Protein AF-A0A874BF93-F1 (afdb_monomer_lite)

pLDDT: mean 81.16, std 11.42, range [39.81, 92.38]

Radius of gyration: 25.37 Å; chains: 1; bounding box: 64×22×51 Å

Sequence (72 aa):
MQVEAIYENGKLKFKQPLHLKNKKFTVMVTLPDDAIEEKTPYNLPPEEIERARALLQRMEAIKNAPLLLIVA

Foldseek 3Di:
DDFDWDDDPNDTHTPDDDDDPDPDDDDDDDDPPVVDDPPPVDPDDPVVVVVVVVVVVVVVCVVPPPPPPPDD

Structure (mmCIF, N/CA/C/O backbone):
data_AF-A0A874BF93-F1
#
_entry.id   AF-A0A874BF93-F1
#
loop_
_atom_site.group_PDB
_atom_site.id
_atom_site.type_symbol
_atom_site.label_atom_id
_atom_site.label_alt_id
_atom_site.label_comp_id
_atom_site.label_asym_id
_atom_site.label_entity_id
_atom_site.label_seq_id
_atom_site.pdbx_PDB_ins_code
_atom_site.Cartn_x
_atom_site.Cartn_y
_atom_site.Cartn_z
_atom_site.occupancy
_atom_site.B_iso_or_equiv
_atom_site.auth_seq_id
_atom_site.auth_comp_id
_atom_site.auth_asym_id
_atom_site.auth_atom_id
_atom_site.pdbx_PDB_model_num
ATOM 1 N N . MET A 1 1 ? -12.862 -15.478 10.276 1.00 78.19 1 MET A N 1
ATOM 2 C CA . MET A 1 1 ? -13.498 -14.293 10.892 1.00 78.19 1 MET A CA 1
ATOM 3 C C . MET A 1 1 ? -13.423 -13.158 9.888 1.00 78.19 1 MET A C 1
ATOM 5 O O . MET A 1 1 ? -12.363 -12.984 9.301 1.00 78.19 1 MET A O 1
ATOM 9 N N . GLN A 1 2 ? -14.528 -12.454 9.652 1.00 80.38 2 GLN A N 1
ATOM 10 C CA . GLN A 1 2 ? -14.593 -11.298 8.754 1.00 80.38 2 GLN A CA 1
ATOM 11 C C . GLN A 1 2 ? -14.741 -10.035 9.604 1.00 80.38 2 GLN A C 1
ATOM 13 O O . GLN A 1 2 ? -15.437 -10.051 10.617 1.00 80.38 2 GLN A O 1
ATOM 18 N N . VAL A 1 3 ? -14.039 -8.973 9.226 1.00 84.81 3 VAL A N 1
ATOM 19 C CA . VAL A 1 3 ? -14.090 -7.668 9.891 1.00 84.81 3 VAL A CA 1
ATOM 20 C C . VAL A 1 3 ? -14.250 -6.599 8.830 1.00 84.81 3 VAL A C 1
ATOM 22 O O . VAL A 1 3 ? -13.574 -6.633 7.804 1.00 84.81 3 VAL A O 1
ATOM 25 N N . GLU A 1 4 ? -15.152 -5.657 9.077 1.00 87.44 4 GLU A N 1
ATOM 26 C CA . GLU A 1 4 ? -15.433 -4.592 8.124 1.00 87.44 4 GLU A CA 1
ATOM 27 C C . GLU A 1 4 ? -14.400 -3.470 8.226 1.00 87.44 4 GLU A C 1
ATOM 29 O O . GLU A 1 4 ? -14.080 -2.965 9.310 1.00 87.44 4 GLU A O 1
ATOM 34 N N . ALA A 1 5 ? -13.913 -3.049 7.064 1.00 90.12 5 ALA A N 1
ATOM 35 C CA . ALA A 1 5 ? -13.030 -1.910 6.915 1.00 90.12 5 ALA A CA 1
ATOM 36 C C . ALA A 1 5 ? -13.527 -1.000 5.791 1.00 90.12 5 ALA A C 1
ATOM 38 O O . ALA A 1 5 ? -14.207 -1.437 4.866 1.00 90.12 5 ALA A O 1
ATOM 39 N N . ILE A 1 6 ? -13.175 0.274 5.894 1.00 90.44 6 ILE A N 1
ATOM 40 C CA . ILE A 1 6 ? -13.432 1.300 4.894 1.00 90.44 6 ILE A CA 1
ATOM 41 C C . ILE A 1 6 ? -12.091 1.644 4.257 1.00 90.44 6 ILE A C 1
ATOM 43 O O . ILE A 1 6 ? -11.136 1.970 4.968 1.00 90.44 6 ILE A O 1
ATOM 47 N N . TYR A 1 7 ? -12.019 1.560 2.931 1.00 87.88 7 TYR A N 1
ATOM 48 C CA . TYR A 1 7 ? -10.908 2.110 2.168 1.00 87.88 7 TYR A CA 1
ATOM 49 C C . TYR A 1 7 ? -11.209 3.568 1.822 1.00 87.88 7 TYR A C 1
ATOM 51 O O . TYR A 1 7 ? -12.230 3.866 1.209 1.00 87.88 7 TYR A O 1
ATOM 59 N N . GLU A 1 8 ? -10.326 4.477 2.216 1.00 89.00 8 GLU A N 1
ATOM 60 C CA . GLU A 1 8 ? -10.447 5.906 1.938 1.00 89.00 8 GLU A CA 1
ATOM 61 C C . GLU A 1 8 ? -9.052 6.477 1.665 1.00 89.00 8 GLU A C 1
ATOM 63 O O . GLU A 1 8 ? -8.159 6.385 2.511 1.00 89.00 8 GLU A O 1
ATOM 68 N N . ASN A 1 9 ? -8.854 7.062 0.478 1.00 85.94 9 ASN A N 1
ATOM 69 C CA . ASN A 1 9 ? -7.622 7.761 0.086 1.00 85.94 9 ASN A CA 1
ATOM 70 C C . ASN A 1 9 ? -6.329 6.954 0.332 1.00 85.94 9 ASN A C 1
ATOM 72 O O . ASN A 1 9 ? -5.368 7.461 0.914 1.00 85.94 9 ASN A O 1
ATOM 76 N N . GLY A 1 10 ? -6.302 5.677 -0.064 1.00 82.88 10 GLY A N 1
ATOM 77 C CA . GLY A 1 10 ? -5.116 4.826 0.102 1.00 82.88 10 GLY A CA 1
ATOM 78 C C . GLY A 1 10 ? -4.960 4.199 1.488 1.00 82.88 10 GLY A C 1
ATOM 79 O O . GLY A 1 10 ? -3.936 3.575 1.758 1.00 82.88 10 GLY A O 1
ATOM 80 N N . LYS A 1 11 ? -5.939 4.359 2.389 1.00 87.81 11 LYS A N 1
ATOM 81 C CA . LYS A 1 11 ? -5.878 3.834 3.759 1.00 87.81 11 LYS A CA 1
ATOM 82 C C . LYS A 1 11 ? -7.075 2.946 4.061 1.00 87.81 11 LYS A C 1
ATOM 84 O O . LYS A 1 11 ? -8.210 3.322 3.795 1.00 87.81 11 LYS A O 1
ATOM 89 N N . LEU A 1 12 ? -6.817 1.804 4.692 1.00 88.75 12 LEU A N 1
ATOM 90 C CA . LEU A 1 12 ? -7.851 0.955 5.282 1.00 88.75 12 LEU A CA 1
ATOM 91 C C . LEU A 1 12 ? -8.061 1.341 6.750 1.00 88.75 12 LEU A C 1
ATOM 93 O O . LEU A 1 12 ? -7.107 1.387 7.527 1.00 88.75 12 LEU A O 1
ATOM 97 N N . LYS A 1 13 ? -9.313 1.600 7.132 1.00 89.81 13 LYS A N 1
ATOM 98 C CA . LYS A 1 13 ? -9.736 1.887 8.509 1.00 89.81 13 LYS A CA 1
ATOM 99 C C . LYS A 1 13 ? -10.769 0.855 8.945 1.00 89.81 13 LYS A C 1
ATOM 101 O O . LYS A 1 13 ? -11.760 0.659 8.251 1.00 89.81 13 LYS A O 1
ATOM 106 N N . PHE A 1 14 ? -10.578 0.214 10.092 1.00 90.94 14 PHE A N 1
ATOM 107 C CA . PHE A 1 14 ? -11.584 -0.701 10.640 1.00 90.94 14 PHE A CA 1
ATOM 108 C C . PHE A 1 14 ? -12.785 0.080 11.181 1.00 90.94 14 PHE A C 1
ATOM 110 O O . PHE A 1 14 ? -12.601 1.107 11.833 1.00 90.94 14 PHE A O 1
ATOM 117 N N . LYS A 1 15 ? -14.010 -0.407 10.941 1.00 90.12 15 LYS A N 1
ATOM 118 C CA . LYS A 1 15 ? -15.232 0.248 11.451 1.00 90.12 15 LYS A CA 1
ATOM 119 C C . LYS A 1 15 ? -15.364 0.184 12.973 1.00 90.12 15 LYS A C 1
ATOM 121 O O . LYS A 1 15 ? -16.003 1.039 13.573 1.00 90.12 15 LYS A O 1
ATOM 126 N N . GLN A 1 16 ? -14.761 -0.828 13.586 1.00 87.69 16 GLN A N 1
ATOM 127 C CA . GLN A 1 16 ? -14.746 -1.028 15.029 1.00 87.69 16 GLN A CA 1
ATOM 128 C C . GLN A 1 16 ? -13.301 -1.043 15.546 1.00 87.69 16 GLN A C 1
ATOM 130 O O . GLN A 1 16 ? -12.404 -1.501 14.830 1.00 87.69 16 GLN A O 1
ATOM 135 N N . PRO A 1 17 ? -13.051 -0.576 16.780 1.00 84.94 17 PRO A N 1
ATOM 136 C CA . PRO A 1 17 ? -11.733 -0.663 17.390 1.00 84.94 17 PRO A CA 1
ATOM 137 C C . PRO A 1 17 ? -11.340 -2.135 17.573 1.00 84.94 17 PRO A C 1
ATOM 139 O O . PRO A 1 17 ? -12.026 -2.899 18.249 1.00 84.94 17 PRO A O 1
ATOM 142 N N . LEU A 1 18 ? -10.228 -2.538 16.955 1.00 84.88 18 LEU A N 1
ATOM 143 C CA . LEU A 1 18 ? -9.692 -3.895 17.030 1.00 84.88 18 LEU A CA 1
ATOM 144 C C . LEU A 1 18 ? -8.335 -3.872 17.726 1.00 84.88 18 LEU A C 1
ATOM 146 O O . LEU A 1 18 ? -7.431 -3.145 17.317 1.00 84.88 18 LEU A O 1
ATOM 150 N N . HIS A 1 19 ? -8.177 -4.714 18.746 1.00 85.44 19 HIS A N 1
ATOM 151 C CA . HIS A 1 19 ? -6.872 -4.988 19.331 1.00 85.44 19 HIS A CA 1
ATOM 152 C C . HIS A 1 19 ? -6.302 -6.261 18.707 1.00 85.44 19 HIS A C 1
ATOM 154 O O . HIS A 1 19 ? -6.760 -7.374 18.972 1.00 85.44 19 HIS A O 1
ATOM 160 N N . LEU A 1 20 ? -5.323 -6.085 17.829 1.00 86.19 20 LEU A N 1
ATOM 161 C CA . LEU A 1 20 ? -4.726 -7.177 17.076 1.00 86.19 20 LEU A CA 1
ATOM 162 C C . LEU A 1 20 ? -3.544 -7.735 17.862 1.00 86.19 20 LEU A C 1
ATOM 164 O O . LEU A 1 20 ? -2.635 -7.001 18.236 1.00 86.19 20 LEU A O 1
ATOM 168 N N . LYS A 1 21 ? -3.551 -9.049 18.103 1.00 86.75 21 LYS A N 1
ATOM 169 C CA . LYS A 1 21 ? -2.492 -9.725 18.873 1.00 86.75 21 LYS A CA 1
ATOM 170 C C . LYS A 1 21 ? -1.133 -9.680 18.169 1.00 86.75 21 LYS A C 1
ATOM 172 O O . LYS A 1 21 ? -0.095 -9.688 18.823 1.00 86.75 21 LYS A O 1
ATOM 177 N N . ASN A 1 22 ? -1.143 -9.626 16.838 1.00 86.88 22 ASN A N 1
ATOM 178 C CA . ASN A 1 22 ? 0.060 -9.671 16.020 1.00 86.88 22 ASN A CA 1
ATOM 179 C C . ASN A 1 22 ? 0.412 -8.272 15.513 1.00 86.88 22 ASN A C 1
ATOM 181 O O . ASN A 1 22 ? -0.449 -7.551 15.015 1.00 86.88 22 ASN A O 1
ATOM 185 N N . LYS A 1 23 ? 1.705 -7.926 15.560 1.00 81.88 23 LYS A N 1
ATOM 186 C CA . LYS A 1 23 ? 2.218 -6.634 15.071 1.00 81.88 23 LYS A CA 1
ATOM 187 C C . LYS A 1 23 ? 2.147 -6.477 13.547 1.00 81.88 23 LYS A C 1
ATOM 189 O O . LYS A 1 23 ? 2.130 -5.356 13.055 1.00 81.88 23 LYS A O 1
ATOM 194 N N . LYS A 1 24 ? 2.148 -7.585 12.799 1.00 85.12 24 LYS A N 1
ATOM 195 C CA . LYS A 1 24 ? 2.117 -7.606 11.331 1.00 85.12 24 LYS A CA 1
ATOM 196 C C . LYS A 1 24 ? 1.318 -8.812 10.847 1.00 85.12 24 LYS A C 1
ATOM 198 O O . LYS A 1 24 ? 1.513 -9.917 11.347 1.00 85.12 24 LYS A O 1
ATOM 203 N N . PHE A 1 25 ? 0.441 -8.591 9.878 1.00 85.38 25 PHE A N 1
ATOM 204 C CA . PHE A 1 25 ? -0.330 -9.622 9.189 1.00 85.38 25 PHE A CA 1
ATOM 205 C C . PHE A 1 25 ? -0.719 -9.102 7.801 1.00 85.38 25 PHE A C 1
ATOM 207 O O . PHE A 1 25 ? -0.804 -7.892 7.589 1.00 85.38 25 PHE A O 1
ATOM 214 N N . THR A 1 26 ? -0.922 -10.018 6.860 1.00 86.00 26 THR A N 1
ATOM 215 C CA . THR A 1 26 ? -1.397 -9.704 5.509 1.00 86.00 26 THR A CA 1
ATOM 216 C C . THR A 1 26 ? -2.912 -9.841 5.476 1.00 86.00 26 THR A C 1
ATOM 218 O O . THR A 1 26 ? -3.461 -10.773 6.064 1.00 86.00 26 THR A O 1
ATOM 221 N N . VAL A 1 27 ? -3.585 -8.925 4.785 1.00 85.69 27 VAL A N 1
ATOM 222 C CA . VAL A 1 27 ? -5.028 -8.990 4.538 1.00 85.69 27 VAL A CA 1
ATOM 223 C C . VAL A 1 27 ? -5.282 -9.269 3.065 1.00 85.69 27 VAL A C 1
ATOM 225 O O . VAL A 1 27 ? -4.591 -8.734 2.203 1.00 85.69 27 VAL A O 1
ATOM 228 N N . MET A 1 28 ? -6.275 -10.108 2.791 1.00 85.44 28 MET A N 1
ATOM 229 C CA . MET A 1 28 ? -6.828 -10.294 1.455 1.00 85.44 28 MET A CA 1
ATOM 230 C C . MET A 1 28 ? -8.108 -9.470 1.374 1.00 85.44 28 MET A C 1
ATOM 232 O O . MET A 1 28 ? -8.965 -9.586 2.251 1.00 85.44 28 MET A O 1
ATOM 236 N N . VAL A 1 29 ? -8.209 -8.613 0.361 1.00 85.94 29 VAL A N 1
ATOM 237 C CA . VAL A 1 29 ? -9.370 -7.747 0.139 1.00 85.94 29 VAL A CA 1
ATOM 238 C C . VAL A 1 29 ? -10.033 -8.196 -1.153 1.00 85.94 29 VAL A C 1
ATOM 240 O O . VAL A 1 29 ? -9.365 -8.319 -2.174 1.00 85.94 29 VAL A O 1
ATOM 243 N N . THR A 1 30 ? -11.332 -8.465 -1.093 1.00 86.19 30 THR A N 1
ATOM 244 C CA . THR A 1 30 ? -12.135 -8.819 -2.265 1.00 86.19 30 THR A CA 1
ATOM 245 C C . THR A 1 30 ? -12.877 -7.573 -2.718 1.00 86.19 30 THR A C 1
ATOM 247 O O . THR A 1 30 ? -13.641 -6.992 -1.949 1.00 86.19 30 THR A O 1
ATOM 250 N N . LEU A 1 31 ? -12.615 -7.155 -3.949 1.00 86.00 31 LEU A N 1
ATOM 251 C CA . LEU A 1 31 ? -13.208 -5.997 -4.608 1.00 86.00 31 LEU A CA 1
ATOM 252 C C . LEU A 1 31 ? -13.689 -6.453 -5.992 1.00 86.00 31 LEU A C 1
ATOM 254 O O . LEU A 1 31 ? -13.151 -7.438 -6.501 1.00 86.00 31 LEU A O 1
ATOM 258 N N . PRO A 1 32 ? -14.691 -5.792 -6.588 1.00 86.44 32 PRO A N 1
ATOM 259 C CA . PRO A 1 32 ? -15.012 -6.029 -7.987 1.00 86.44 32 PRO A CA 1
ATOM 260 C C . PRO A 1 32 ? -13.886 -5.478 -8.882 1.00 86.44 32 PRO A C 1
ATOM 262 O O . PRO A 1 32 ? -13.170 -4.555 -8.486 1.00 86.44 32 PRO A O 1
ATOM 265 N N . ASP A 1 33 ? -13.710 -6.066 -10.067 1.00 79.94 33 ASP A N 1
ATOM 266 C CA . ASP A 1 33 ? -12.559 -5.791 -10.945 1.00 79.94 33 ASP A CA 1
ATOM 267 C C . ASP A 1 33 ? -12.487 -4.322 -11.404 1.00 79.94 33 ASP A C 1
ATOM 269 O O . ASP A 1 33 ? -11.407 -3.787 -11.636 1.00 79.94 33 ASP A O 1
ATOM 273 N N . ASP A 1 34 ? -13.631 -3.642 -11.486 1.00 83.94 34 ASP A N 1
ATOM 274 C CA . ASP A 1 34 ? -13.762 -2.235 -11.873 1.00 83.94 34 ASP A CA 1
ATOM 275 C C . ASP A 1 34 ? -13.412 -1.243 -10.749 1.00 83.94 34 ASP A C 1
ATOM 277 O O . ASP A 1 34 ? -13.256 -0.050 -11.002 1.00 83.94 34 ASP A O 1
ATOM 281 N N . ALA A 1 35 ? -13.253 -1.713 -9.508 1.00 82.69 35 ALA A N 1
ATOM 282 C CA . ALA A 1 35 ? -12.897 -0.867 -8.369 1.00 82.69 35 ALA A CA 1
ATOM 283 C C . ALA A 1 35 ? -11.391 -0.568 -8.267 1.00 82.69 35 ALA A C 1
ATOM 285 O O . ALA A 1 35 ? -10.974 0.179 -7.375 1.00 82.69 35 ALA A O 1
ATOM 286 N N . ILE A 1 36 ? -10.566 -1.159 -9.137 1.00 80.94 36 ILE A N 1
ATOM 287 C CA . ILE A 1 36 ? -9.113 -0.991 -9.134 1.00 80.94 36 ILE A CA 1
ATOM 288 C C . ILE A 1 36 ? -8.673 -0.409 -10.475 1.00 80.94 36 ILE A C 1
ATOM 290 O O . ILE A 1 36 ? -8.744 -1.057 -11.513 1.00 80.94 36 ILE A O 1
ATOM 294 N N . GLU A 1 37 ? -8.126 0.803 -10.442 1.00 78.75 37 GLU A N 1
ATOM 295 C CA . GLU A 1 37 ? -7.328 1.311 -11.554 1.00 78.75 37 GLU A CA 1
ATOM 296 C C . GLU A 1 37 ? -5.903 0.770 -11.411 1.00 78.75 37 GLU A C 1
ATOM 298 O O . GLU A 1 37 ? -5.108 1.258 -10.597 1.00 78.75 37 GLU A O 1
ATOM 303 N N . GLU A 1 38 ? -5.561 -0.250 -12.198 1.00 70.38 38 GLU A N 1
ATOM 304 C CA . GLU A 1 38 ? -4.169 -0.660 -12.341 1.00 70.38 38 GLU A CA 1
ATOM 305 C C . GLU A 1 38 ? -3.395 0.469 -13.023 1.00 70.38 38 GLU A C 1
ATOM 307 O O . GLU A 1 38 ? -3.385 0.619 -14.244 1.00 70.38 38 GLU A O 1
ATOM 312 N N . LYS A 1 39 ? -2.700 1.286 -12.226 1.00 62.84 39 LYS A N 1
ATOM 313 C CA . LYS A 1 39 ? -1.625 2.121 -12.754 1.00 62.84 39 LYS A CA 1
ATOM 314 C C . LYS A 1 39 ? -0.513 1.189 -13.206 1.00 62.84 39 LYS A C 1
ATOM 316 O O . LYS A 1 39 ? 0.387 0.897 -12.424 1.00 62.84 39 LYS A O 1
ATOM 321 N N . THR A 1 40 ? -0.559 0.732 -14.456 1.00 60.50 40 THR A N 1
ATOM 322 C CA . THR A 1 40 ? 0.606 0.142 -15.116 1.00 60.50 40 THR A CA 1
ATOM 323 C C . THR A 1 40 ? 1.749 1.147 -14.991 1.00 60.50 40 THR A C 1
ATOM 325 O O . THR A 1 40 ? 1.663 2.230 -15.577 1.00 60.50 40 THR A O 1
ATOM 328 N N . PRO A 1 41 ? 2.805 0.847 -14.214 1.00 60.41 41 PRO A N 1
ATOM 329 C CA . PRO A 1 41 ? 3.816 1.847 -13.888 1.00 60.41 41 PRO A CA 1
ATOM 330 C C . PRO A 1 41 ? 4.660 2.251 -15.106 1.00 60.41 41 PRO A C 1
ATOM 332 O O . PRO A 1 41 ? 5.365 3.254 -15.052 1.00 60.41 41 PRO A O 1
ATOM 335 N N . TYR A 1 42 ? 4.558 1.512 -16.216 1.00 58.88 42 TYR A N 1
ATOM 336 C CA . TYR A 1 42 ? 5.365 1.710 -17.412 1.00 58.88 42 TYR A CA 1
ATOM 337 C C . TYR A 1 42 ? 4.553 1.406 -18.673 1.00 58.88 42 TYR A C 1
ATOM 339 O O . TYR A 1 42 ? 4.734 0.364 -19.298 1.00 58.88 42 TYR A O 1
ATOM 347 N N . ASN A 1 43 ? 3.681 2.329 -19.087 1.00 62.03 43 ASN A N 1
ATOM 348 C CA . ASN A 1 43 ? 3.198 2.348 -20.471 1.00 62.03 43 ASN A CA 1
ATOM 349 C C . ASN A 1 43 ? 4.300 2.950 -21.359 1.00 62.03 43 ASN A C 1
ATOM 351 O O . ASN A 1 43 ? 4.178 4.064 -21.868 1.00 62.03 43 ASN A O 1
ATOM 355 N N . LEU A 1 44 ? 5.447 2.266 -21.424 1.00 72.06 44 LEU A N 1
ATOM 356 C CA . LEU A 1 44 ? 6.566 2.703 -22.246 1.00 72.06 44 LEU A CA 1
ATOM 357 C C . LEU A 1 44 ? 6.181 2.524 -23.717 1.00 72.06 44 LEU A C 1
ATOM 359 O O . LEU A 1 44 ? 5.682 1.455 -24.081 1.00 72.06 44 LEU A O 1
ATOM 363 N N . PRO A 1 45 ? 6.411 3.537 -24.570 1.00 80.50 45 PRO A N 1
ATOM 364 C CA . PRO A 1 45 ? 6.229 3.389 -26.003 1.00 80.50 45 PRO A CA 1
ATOM 365 C C . PRO A 1 45 ? 7.013 2.171 -26.518 1.00 80.50 45 PRO A C 1
ATOM 367 O O . PRO A 1 45 ? 8.127 1.930 -26.038 1.00 80.50 45 PRO A O 1
ATOM 370 N N . PRO A 1 46 ? 6.494 1.427 -27.513 1.00 78.88 46 PRO A N 1
ATOM 371 C CA . 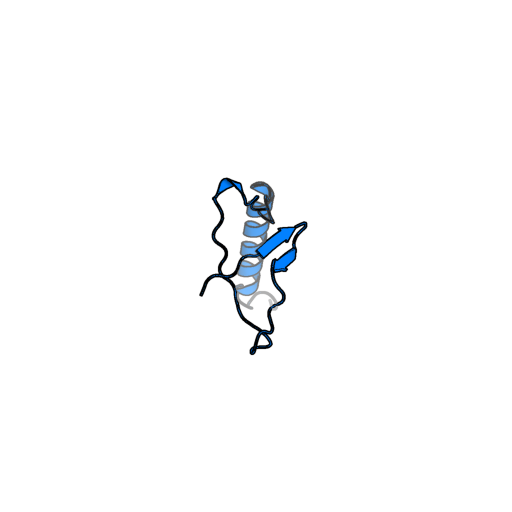PRO A 1 46 ? 7.194 0.281 -28.097 1.00 78.88 46 PRO A CA 1
ATOM 372 C C . PRO A 1 46 ? 8.642 0.603 -28.501 1.00 78.88 46 PRO A C 1
ATOM 374 O O . PRO A 1 46 ? 9.543 -0.198 -28.272 1.00 78.88 46 PRO A O 1
ATOM 377 N N . GLU A 1 47 ? 8.882 1.823 -28.985 1.00 84.44 47 GLU A N 1
ATOM 378 C CA . GLU A 1 47 ? 10.206 2.322 -29.369 1.00 84.44 47 GLU A CA 1
ATOM 379 C C . GLU A 1 47 ? 11.222 2.374 -28.214 1.00 84.44 47 GLU A C 1
ATOM 381 O O . GLU A 1 47 ? 12.420 2.183 -28.428 1.00 84.44 47 GLU A O 1
ATOM 386 N N . GLU A 1 48 ? 10.781 2.651 -26.984 1.00 83.94 48 GLU A N 1
ATOM 387 C CA . GLU A 1 48 ? 11.659 2.669 -25.804 1.00 83.94 48 GLU A CA 1
ATOM 388 C C . GLU A 1 48 ? 12.040 1.240 -25.389 1.00 83.94 48 GLU A C 1
ATOM 390 O O . GLU A 1 48 ? 13.179 0.974 -25.000 1.00 83.94 48 GLU A O 1
ATOM 395 N N . ILE A 1 49 ? 11.115 0.289 -25.551 1.00 84.94 49 ILE A N 1
ATOM 396 C CA . ILE A 1 49 ? 11.359 -1.136 -25.291 1.00 84.94 49 ILE A CA 1
ATOM 397 C C . ILE A 1 49 ? 12.357 -1.696 -26.311 1.00 84.94 49 ILE A C 1
ATOM 399 O O . ILE A 1 49 ? 13.275 -2.434 -25.944 1.00 84.94 49 ILE A O 1
ATOM 403 N N . GLU A 1 50 ? 12.215 -1.332 -27.586 1.00 87.81 50 GLU A N 1
ATOM 404 C CA . GLU A 1 50 ? 13.146 -1.736 -28.644 1.00 87.81 50 GLU A CA 1
ATOM 405 C C . GLU A 1 50 ? 14.547 -1.159 -28.427 1.00 87.81 50 GLU A C 1
ATOM 407 O O . GLU A 1 50 ? 15.536 -1.893 -28.515 1.00 87.81 50 GLU A O 1
ATOM 412 N N . ARG A 1 51 ? 14.646 0.121 -28.044 1.00 88.00 51 ARG A N 1
ATOM 413 C CA . ARG A 1 51 ? 15.924 0.754 -27.688 1.00 88.00 51 ARG A CA 1
ATOM 414 C C . ARG A 1 51 ? 16.594 0.075 -26.496 1.00 88.00 51 ARG A C 1
ATOM 416 O O . ARG A 1 51 ? 17.793 -0.207 -26.553 1.00 88.00 51 ARG A O 1
ATOM 423 N N . ALA A 1 52 ? 15.834 -0.251 -25.451 1.00 88.56 52 ALA A N 1
ATOM 424 C CA . ALA A 1 52 ? 16.353 -0.978 -24.295 1.00 88.56 52 ALA A CA 1
ATOM 425 C C . ALA A 1 52 ? 16.871 -2.378 -24.675 1.00 88.56 52 ALA A C 1
ATOM 427 O O . ALA A 1 52 ? 17.949 -2.780 -24.234 1.00 88.56 52 ALA A O 1
ATOM 428 N N . ARG A 1 53 ? 16.156 -3.106 -25.546 1.00 89.94 53 ARG A N 1
ATOM 429 C CA . ARG A 1 53 ? 16.596 -4.419 -26.055 1.00 89.94 53 ARG A CA 1
ATOM 430 C C . ARG A 1 53 ? 17.882 -4.324 -26.872 1.00 89.94 53 ARG A C 1
AT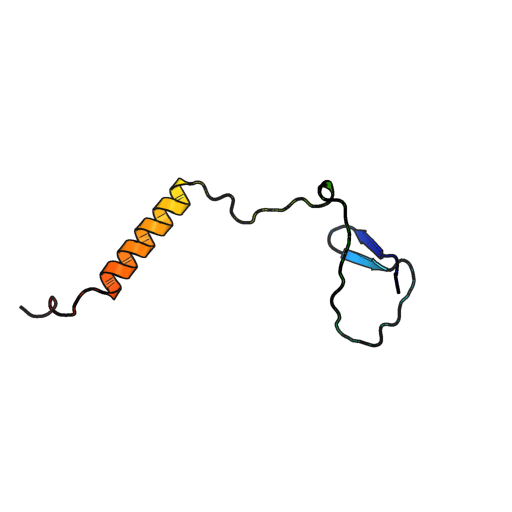OM 432 O O . ARG A 1 53 ? 18.797 -5.113 -26.646 1.00 89.94 53 ARG A O 1
ATOM 439 N N . ALA A 1 54 ? 17.980 -3.348 -27.774 1.00 92.31 54 ALA A N 1
ATOM 440 C CA . ALA A 1 54 ? 19.181 -3.131 -28.578 1.00 92.31 54 ALA A CA 1
ATOM 441 C C . ALA A 1 54 ? 20.408 -2.797 -27.709 1.00 92.31 54 ALA A C 1
ATOM 443 O O . ALA A 1 54 ? 21.517 -3.268 -27.975 1.00 92.31 54 ALA A O 1
ATOM 444 N N . LEU A 1 55 ? 20.215 -2.017 -26.639 1.00 91.94 55 LEU A N 1
ATOM 445 C CA . LEU A 1 55 ? 21.279 -1.694 -25.689 1.00 91.94 55 LEU A CA 1
ATOM 446 C C . LEU A 1 55 ? 21.758 -2.932 -24.918 1.00 91.94 55 LEU A C 1
ATOM 448 O O . LEU A 1 55 ? 22.966 -3.141 -24.798 1.00 91.94 55 LEU A O 1
ATOM 452 N N . LEU A 1 56 ? 20.829 -3.770 -24.445 1.00 92.38 56 LEU A N 1
ATOM 453 C CA . LEU A 1 5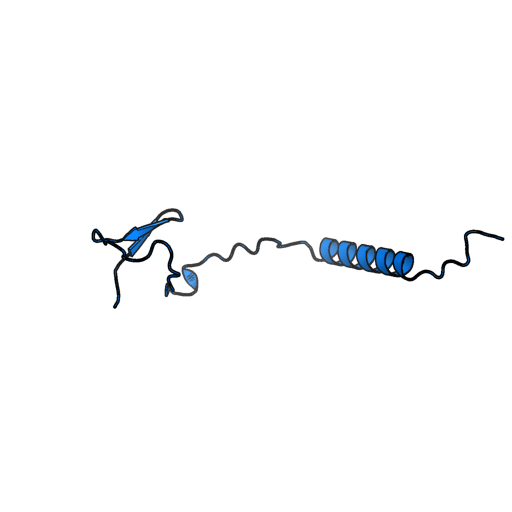6 ? 21.159 -5.025 -23.764 1.00 92.38 56 LEU A CA 1
ATOM 454 C C . LEU A 1 56 ? 21.957 -5.966 -24.671 1.00 92.38 56 LEU A C 1
ATOM 456 O O . LEU A 1 56 ? 22.999 -6.464 -24.255 1.00 92.38 56 LEU A O 1
ATOM 460 N N . GLN A 1 57 ? 21.539 -6.127 -25.928 1.00 90.69 57 GLN A N 1
ATOM 461 C CA . GLN A 1 57 ? 22.267 -6.946 -26.902 1.00 90.69 57 GLN A CA 1
ATOM 462 C C . GLN A 1 57 ? 23.693 -6.434 -27.143 1.00 90.69 57 GLN A C 1
ATOM 464 O O . GLN A 1 57 ? 24.635 -7.225 -27.205 1.00 90.69 57 GLN A O 1
ATOM 469 N N . ARG A 1 58 ? 23.884 -5.110 -27.228 1.00 90.06 58 ARG A N 1
ATOM 470 C CA . ARG A 1 58 ? 25.226 -4.512 -27.318 1.00 90.06 58 ARG A CA 1
ATOM 471 C C . ARG A 1 58 ? 26.072 -4.805 -26.083 1.00 90.06 58 ARG A C 1
ATOM 473 O O . ARG A 1 58 ? 27.239 -5.160 -26.225 1.00 90.06 58 ARG A O 1
ATOM 480 N N . MET A 1 59 ? 25.506 -4.665 -24.886 1.00 92.12 59 MET A N 1
ATOM 481 C CA . MET A 1 59 ? 26.217 -4.979 -23.644 1.00 92.12 59 MET A CA 1
ATOM 482 C C . MET A 1 59 ? 26.615 -6.454 -23.571 1.00 92.12 59 MET A C 1
ATOM 484 O O . MET A 1 59 ? 27.742 -6.756 -23.186 1.00 92.12 59 MET A O 1
ATOM 488 N N . GLU A 1 60 ? 25.727 -7.370 -23.958 1.00 89.44 60 GLU A N 1
ATOM 489 C CA . GLU A 1 60 ? 26.034 -8.801 -23.994 1.00 89.44 60 GLU A CA 1
ATOM 490 C C . GLU A 1 60 ? 27.135 -9.128 -25.001 1.00 89.44 60 GLU A C 1
ATOM 492 O O . GLU A 1 60 ? 28.032 -9.909 -24.687 1.00 89.44 60 GLU A O 1
ATOM 497 N N . ALA A 1 61 ? 27.117 -8.499 -26.177 1.00 87.38 61 ALA A N 1
ATOM 498 C CA . ALA A 1 61 ? 28.171 -8.665 -27.172 1.00 87.38 61 ALA A CA 1
ATOM 499 C C . ALA A 1 61 ? 29.538 -8.207 -26.640 1.00 87.38 61 ALA A C 1
ATOM 501 O O . ALA A 1 61 ? 30.533 -8.893 -26.849 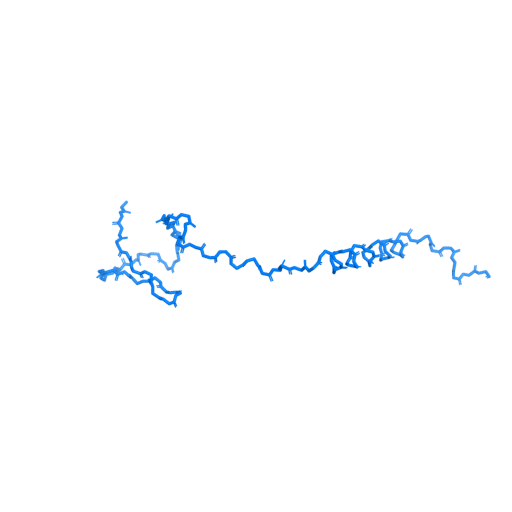1.00 87.38 61 ALA A O 1
ATOM 502 N N . ILE A 1 62 ? 29.586 -7.089 -25.906 1.00 86.88 62 ILE A N 1
ATOM 503 C CA . ILE A 1 62 ? 30.818 -6.597 -25.269 1.00 86.88 62 ILE A CA 1
ATOM 504 C C . ILE A 1 62 ? 31.268 -7.546 -24.153 1.00 86.88 62 ILE A C 1
ATOM 506 O O . ILE A 1 62 ? 32.443 -7.889 -24.071 1.00 86.88 62 ILE A O 1
ATOM 510 N N . LYS A 1 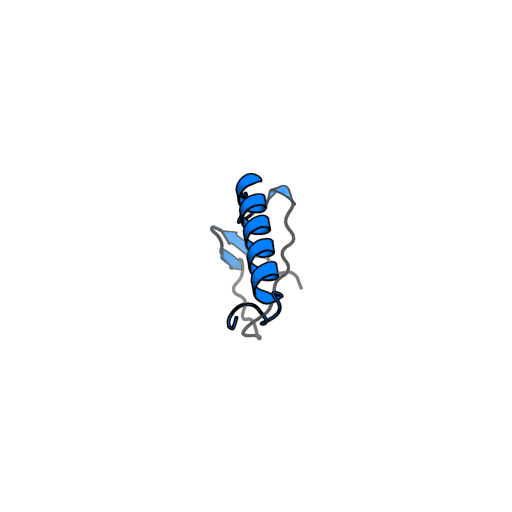63 ? 30.341 -7.998 -23.303 1.00 83.56 63 LYS A N 1
ATOM 511 C CA . LYS A 1 63 ? 30.642 -8.896 -22.179 1.00 83.56 63 LYS A CA 1
ATOM 512 C C . LYS A 1 63 ? 31.195 -10.245 -22.642 1.00 83.56 63 LYS A C 1
ATOM 514 O O . LYS A 1 63 ? 32.058 -10.807 -21.975 1.00 83.56 63 LYS A O 1
ATOM 519 N N . ASN A 1 64 ? 30.683 -10.759 -23.756 1.00 84.75 64 ASN A N 1
ATOM 520 C CA . ASN A 1 64 ? 31.069 -12.054 -24.311 1.00 84.75 64 ASN A CA 1
ATOM 521 C C . ASN A 1 64 ? 32.151 -11.942 -25.397 1.00 84.75 64 ASN A C 1
ATOM 523 O O . ASN A 1 64 ? 32.485 -12.946 -26.027 1.00 84.75 64 ASN A O 1
ATOM 527 N N . ALA A 1 65 ? 32.697 -10.745 -25.638 1.00 79.50 65 ALA A N 1
ATOM 528 C CA . ALA A 1 65 ? 33.781 -10.575 -26.588 1.00 79.50 65 ALA A CA 1
ATOM 529 C C . ALA A 1 65 ? 35.041 -11.308 -26.080 1.00 79.50 65 ALA A C 1
ATOM 531 O O . ALA A 1 65 ? 35.431 -11.134 -24.920 1.00 79.50 65 ALA A O 1
ATOM 532 N N . PRO A 1 66 ? 35.702 -12.128 -26.916 1.00 78.00 66 PRO A N 1
ATOM 533 C CA . PRO A 1 66 ? 36.955 -12.768 -26.539 1.00 78.00 66 PRO A CA 1
ATOM 534 C C . PRO A 1 66 ? 38.035 -11.705 -26.294 1.00 78.00 66 PRO A C 1
ATOM 536 O O . PRO A 1 66 ? 38.175 -10.763 -27.070 1.00 78.00 66 PRO A O 1
ATOM 539 N N . LEU A 1 67 ? 38.842 -11.882 -25.243 1.00 68.31 67 LEU A N 1
ATOM 540 C CA . LEU A 1 67 ? 39.896 -10.949 -24.794 1.00 68.31 67 LEU A CA 1
ATOM 541 C C . LEU A 1 67 ? 41.071 -10.753 -25.788 1.00 68.31 67 LEU A C 1
ATOM 543 O O . LEU A 1 67 ? 42.094 -10.176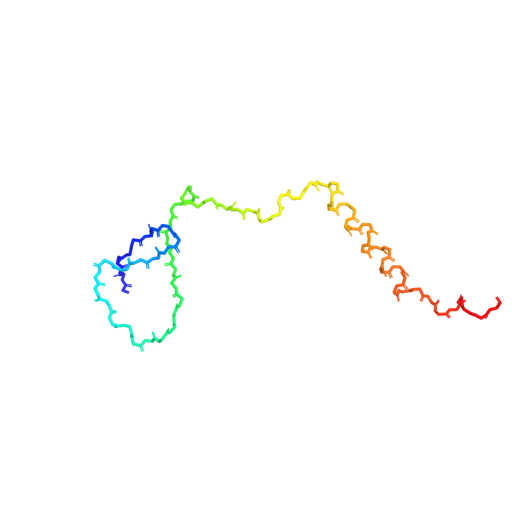 -25.431 1.00 68.31 67 LEU A O 1
ATOM 547 N N . LEU A 1 68 ? 40.957 -11.213 -27.035 1.00 55.75 68 LEU A N 1
ATOM 548 C CA . LEU A 1 68 ? 42.033 -11.248 -28.033 1.00 55.75 68 LEU A CA 1
ATOM 549 C C . LEU A 1 68 ? 42.015 -10.054 -29.005 1.00 55.75 68 LEU A C 1
ATOM 551 O O . LEU A 1 68 ? 42.320 -10.211 -30.183 1.00 55.75 68 LEU A O 1
ATOM 555 N N . LEU A 1 69 ? 41.674 -8.851 -28.533 1.00 55.75 69 LEU A N 1
ATOM 556 C CA . LEU A 1 69 ? 41.820 -7.628 -29.338 1.00 55.75 69 LEU A CA 1
ATOM 557 C C . LEU A 1 69 ? 42.333 -6.425 -28.530 1.00 55.75 69 LEU A C 1
ATOM 559 O O . LEU A 1 69 ? 41.868 -5.305 -28.718 1.00 55.75 69 LEU A O 1
ATOM 563 N N . ILE A 1 70 ? 43.263 -6.647 -27.594 1.00 56.00 70 ILE A N 1
ATOM 564 C CA . ILE A 1 70 ? 44.002 -5.546 -26.937 1.00 56.00 70 ILE A CA 1
ATOM 565 C C . ILE A 1 70 ? 45.527 -5.669 -27.132 1.00 56.00 70 ILE A C 1
ATOM 567 O O . ILE A 1 70 ? 46.261 -4.755 -26.774 1.00 56.00 70 ILE A O 1
ATOM 571 N N . VAL A 1 71 ? 46.045 -6.730 -27.767 1.00 47.34 71 VAL A N 1
ATOM 572 C CA . VAL A 1 71 ? 47.490 -6.830 -28.046 1.00 47.34 71 VAL A CA 1
ATOM 573 C C . VAL A 1 71 ? 47.753 -7.496 -29.401 1.00 47.34 71 VAL A C 1
ATOM 575 O O . VAL A 1 71 ? 47.929 -8.709 -29.465 1.00 47.34 71 VAL A O 1
ATOM 578 N N . ALA A 1 72 ? 47.756 -6.703 -30.476 1.00 39.81 72 ALA A N 1
ATOM 579 C CA . ALA A 1 72 ? 48.521 -6.938 -31.708 1.00 39.81 72 ALA A CA 1
ATOM 580 C C . ALA A 1 72 ? 48.577 -5.644 -32.528 1.00 39.81 72 ALA A C 1
ATOM 582 O O . ALA A 1 72 ? 47.490 -5.078 -32.784 1.00 39.81 72 ALA A O 1
#

Secondary structure (DSSP, 8-state):
----EEEETTEEEESS----SSS---------GGG-----S----HHHHHHHHHHHHHHHHHHTS-S-SS--